Protein AF-A0AAW2KPV3-F1 (afdb_monomer)

Sequence (81 aa):
MGDKKKRGHGIMNNLINDIFEKLAQEASWLARYNKKLMITSHKIQTIVRLVLPSELAKHAISEETKAIDQLHHLSKSREVC

Solvent-accessible surface area (backbone atoms only — not comparable to full-atom values): 4702 Å² total; per-residue (Å²): 145,74,68,68,66,60,55,56,53,51,53,55,54,50,52,52,50,53,53,50,52,52,50,52,50,49,47,52,49,52,29,60,74,66,75,33,95,73,82,51,70,73,53,51,54,52,44,42,53,73,77,35,60,72,73,60,24,54,55,51,48,54,53,50,51,53,51,50,53,50,53,53,52,53,52,58,61,61,73,74,110

pLDDT: mean 84.66, std 12.83, range [47.25, 94.94]

Secondary structure (DSSP, 8-state):
--SHHHHHHHHHHHHHHHHHHHHHHHHHHHHHHTT-S---HHHHHHHHHHHS-HHHHHHHHHHHHHHHHHHHHHHHHHTT-

Organism: Sesamum radiatum (NCBI:txid300843)

Radius of gyration: 16.99 Å; Cα contacts (8 Å, |Δi|>4): 23; chains: 1; bounding box: 31×39×48 Å

InterPro domains:
  IPR000558 Histone H2B [PR00621] (6-26)
  IPR000558 Histone H2B [PR00621] (28-45)
  IPR000558 Histone H2B [PR00621] (45-58)
  IPR000558 Histone H2B [PR00621] (58-71)
  IPR000558 Histone H2B [PTHR23428] (7-70)
  IPR000558 Histone H2B [SM00427] (3-73)
  IPR009072 Histone-fold [G3DSA:1.10.20.10] (3-73)
  IPR009072 Histone-fold [SSF47113] (7-68)

Foldseek 3Di:
DPPPVVVVVVVVVVVVVVLVVQLVVQVVVVCVVVVHPDDDLVNSLVSLPVSDDPVVSVVVNVVSVVVVVVVVVVVVVVVVD

Nearest PDB structures (foldseek):
  8xjv-assembly1_Af  TM=9.366E-01  e=1.200E-05  Xenopus laevis
  6ipu-assembly1_D  TM=8.856E-01  e=9.144E-06  Homo sapiens
  6hts-assembly1_L  TM=9.273E-01  e=2.210E-05  Homo sapiens
  5g2e-assembly1_L  TM=9.330E-01  e=3.322E-05  Xenopus laevis
  7xyg-assembly1_D  TM=9.299E-01  e=4.359E-05  Drosophila melanogaster

Mean predicted aligned error: 7.73 Å

Structure (mmCIF, N/CA/C/O backbone):
data_AF-A0AAW2KPV3-F1
#
_entry.id   AF-A0AAW2KPV3-F1
#
loop_
_atom_site.group_PDB
_atom_site.id
_atom_site.type_symbol
_atom_site.label_atom_id
_atom_site.label_alt_id
_atom_site.label_comp_id
_atom_site.label_asym_id
_atom_site.label_entity_id
_atom_site.label_seq_id
_atom_site.pdbx_PDB_ins_code
_atom_site.Cartn_x
_atom_site.Cartn_y
_atom_site.Cartn_z
_atom_site.occupancy
_atom_site.B_iso_or_equiv
_atom_site.auth_seq_id
_atom_site.auth_comp_id
_atom_site.auth_asym_id
_atom_site.auth_atom_id
_atom_site.pdbx_PDB_model_num
ATOM 1 N N . MET A 1 1 ? 8.783 2.491 -38.960 1.00 49.00 1 MET A N 1
ATOM 2 C CA . MET A 1 1 ? 9.363 2.832 -37.637 1.00 49.00 1 MET A CA 1
ATOM 3 C C . MET A 1 1 ? 8.253 3.297 -36.673 1.00 49.00 1 MET A C 1
ATOM 5 O O . MET A 1 1 ? 8.268 4.443 -36.254 1.00 49.00 1 MET A O 1
ATOM 9 N N . GLY A 1 2 ? 7.255 2.453 -36.353 1.00 59.47 2 GLY A N 1
ATOM 10 C CA . GLY A 1 2 ? 6.046 2.878 -35.607 1.00 59.47 2 GLY A CA 1
ATOM 11 C C . GLY A 1 2 ? 5.682 2.060 -34.355 1.00 59.47 2 GLY A C 1
ATOM 12 O O . GLY A 1 2 ? 4.933 2.540 -33.510 1.00 59.47 2 GLY A O 1
ATOM 13 N N . ASP A 1 3 ? 6.241 0.858 -34.173 1.00 59.38 3 ASP A N 1
ATOM 14 C CA . ASP A 1 3 ? 5.698 -0.119 -33.206 1.00 59.38 3 ASP A CA 1
ATOM 15 C C . ASP A 1 3 ? 6.449 -0.234 -31.875 1.00 59.38 3 ASP A C 1
ATOM 17 O O . ASP A 1 3 ? 6.022 -0.976 -30.986 1.00 59.38 3 ASP A O 1
ATOM 21 N N . LYS A 1 4 ? 7.555 0.503 -31.702 1.00 57.03 4 LYS A N 1
ATOM 22 C CA . LYS A 1 4 ? 8.322 0.498 -30.443 1.00 57.03 4 LYS A CA 1
ATOM 23 C C . LYS A 1 4 ? 7.616 1.292 -29.329 1.00 57.03 4 LYS A C 1
ATOM 25 O O . LYS A 1 4 ? 7.621 0.862 -28.181 1.00 57.03 4 LYS A O 1
ATOM 30 N N . LYS A 1 5 ? 6.936 2.403 -29.662 1.00 56.81 5 LYS A N 1
ATOM 31 C CA . LYS A 1 5 ? 6.277 3.288 -28.675 1.00 56.81 5 LYS A CA 1
ATOM 32 C C . LYS A 1 5 ? 5.005 2.679 -28.067 1.00 56.81 5 LYS A C 1
ATOM 34 O O . LYS A 1 5 ? 4.769 2.861 -26.875 1.00 56.81 5 LYS A O 1
ATOM 39 N N . LYS A 1 6 ? 4.207 1.942 -28.856 1.00 60.44 6 LYS A N 1
ATOM 40 C CA . LYS A 1 6 ? 2.966 1.288 -28.385 1.00 60.44 6 LYS A CA 1
ATOM 41 C C . LYS A 1 6 ? 3.250 0.126 -27.427 1.00 60.44 6 LYS A C 1
ATOM 43 O O . LYS A 1 6 ? 2.598 0.020 -26.396 1.00 60.44 6 LYS A O 1
ATOM 48 N N . ARG A 1 7 ? 4.267 -0.695 -27.727 1.00 60.72 7 ARG A N 1
ATOM 49 C CA . ARG A 1 7 ? 4.692 -1.805 -26.853 1.00 60.72 7 ARG A CA 1
ATOM 50 C C . ARG A 1 7 ? 5.266 -1.317 -25.522 1.00 60.72 7 ARG A C 1
ATOM 52 O O . ARG A 1 7 ? 4.905 -1.865 -24.490 1.00 60.72 7 ARG A O 1
ATOM 59 N N . GLY A 1 8 ? 6.079 -0.256 -25.530 1.00 63.97 8 GLY A N 1
ATOM 60 C CA . GLY A 1 8 ? 6.620 0.335 -24.298 1.00 63.97 8 GLY A CA 1
ATOM 61 C C . GLY A 1 8 ? 5.542 0.872 -23.345 1.00 63.97 8 GLY A C 1
ATOM 62 O O . GLY A 1 8 ? 5.607 0.618 -22.147 1.00 63.97 8 GLY A O 1
ATOM 63 N N . HIS A 1 9 ? 4.508 1.543 -23.871 1.00 65.62 9 HIS A N 1
ATOM 64 C CA . HIS A 1 9 ? 3.382 2.022 -23.052 1.00 65.62 9 HIS A CA 1
ATOM 65 C C . HIS A 1 9 ? 2.527 0.880 -22.481 1.00 65.62 9 HIS A C 1
ATOM 67 O O . HIS A 1 9 ? 2.075 0.974 -21.343 1.00 65.62 9 HIS A O 1
ATOM 73 N N . GLY A 1 10 ? 2.337 -0.210 -23.236 1.00 76.44 10 GLY A N 1
ATOM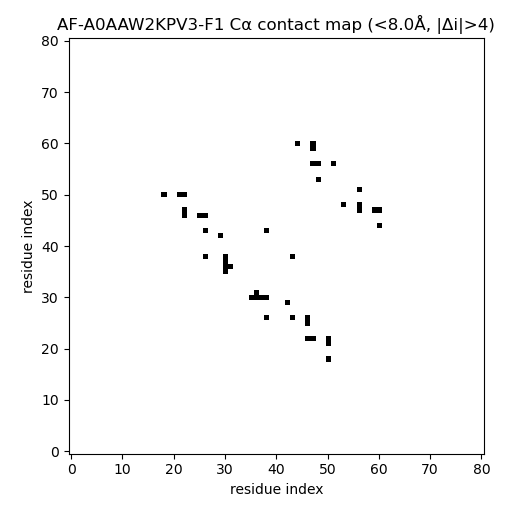 74 C CA . GLY A 1 10 ? 1.584 -1.378 -22.764 1.00 76.44 10 GLY A CA 1
ATOM 75 C C . GLY A 1 10 ? 2.235 -2.078 -21.568 1.00 76.44 10 GLY A C 1
ATOM 76 O O . GLY A 1 10 ? 1.531 -2.536 -20.674 1.00 76.44 10 GLY A O 1
ATOM 77 N N . ILE A 1 11 ? 3.572 -2.101 -21.507 1.00 84.56 11 ILE A N 1
ATOM 78 C CA . ILE A 1 11 ? 4.317 -2.701 -20.388 1.00 84.56 11 ILE A CA 1
ATOM 79 C C . ILE A 1 11 ? 4.094 -1.903 -19.098 1.00 84.56 11 ILE A C 1
ATOM 81 O O . ILE A 1 11 ? 3.772 -2.488 -18.070 1.00 84.56 11 ILE A O 1
ATOM 85 N N . MET A 1 12 ? 4.214 -0.572 -19.159 1.00 88.62 12 MET A N 1
ATOM 86 C CA . MET A 1 12 ? 3.978 0.307 -18.004 1.00 88.62 12 MET A CA 1
ATOM 87 C C . MET A 1 12 ? 2.529 0.216 -17.509 1.00 88.62 12 MET A C 1
ATOM 89 O O . MET A 1 12 ? 2.291 0.112 -16.310 1.00 88.62 12 MET A O 1
ATOM 93 N N . ASN A 1 13 ? 1.560 0.197 -18.428 1.00 88.50 13 ASN A N 1
ATOM 94 C CA . ASN A 1 13 ? 0.147 0.036 -18.087 1.00 88.50 13 ASN A CA 1
ATOM 95 C C . ASN A 1 13 ? -0.131 -1.310 -17.395 1.00 88.50 13 ASN A C 1
ATOM 97 O O . ASN A 1 13 ? -0.808 -1.351 -16.373 1.00 88.50 13 ASN A O 1
ATOM 101 N N . ASN A 1 14 ? 0.429 -2.406 -17.913 1.00 89.38 14 ASN A N 1
ATOM 102 C CA . ASN A 1 14 ? 0.280 -3.717 -17.281 1.00 89.38 14 ASN A CA 1
ATOM 103 C C . ASN A 1 14 ? 0.973 -3.790 -15.918 1.00 89.38 14 ASN A C 1
ATOM 105 O O . ASN A 1 14 ? 0.425 -4.406 -15.012 1.00 89.38 14 ASN A O 1
ATOM 109 N N . LEU A 1 15 ? 2.131 -3.144 -15.754 1.00 89.94 15 LEU A N 1
ATOM 110 C CA . LEU A 1 15 ? 2.817 -3.062 -14.463 1.00 89.94 15 LEU A CA 1
ATOM 111 C C . LEU A 1 15 ? 1.945 -2.368 -13.408 1.00 89.94 15 LEU A C 1
ATOM 113 O O . LEU A 1 15 ? 1.828 -2.859 -12.289 1.00 89.94 15 LEU A O 1
ATOM 117 N N . ILE A 1 16 ? 1.314 -1.247 -13.767 1.00 90.50 16 ILE A N 1
ATOM 118 C CA . ILE A 1 16 ? 0.410 -0.521 -12.864 1.00 90.50 16 ILE A CA 1
ATOM 119 C C . ILE A 1 16 ? -0.791 -1.397 -12.494 1.00 90.50 16 ILE A C 1
ATOM 121 O O . ILE A 1 16 ? -1.139 -1.483 -11.318 1.00 90.50 16 ILE A O 1
ATOM 125 N N . ASN A 1 17 ? -1.388 -2.077 -13.475 1.00 92.81 17 ASN A N 1
ATOM 126 C CA . ASN A 1 17 ? -2.534 -2.952 -13.235 1.00 92.81 17 ASN A CA 1
ATOM 127 C C . ASN A 1 17 ? -2.181 -4.147 -12.336 1.00 92.81 17 ASN A C 1
ATOM 129 O O . ASN A 1 17 ? -2.935 -4.433 -11.412 1.00 92.8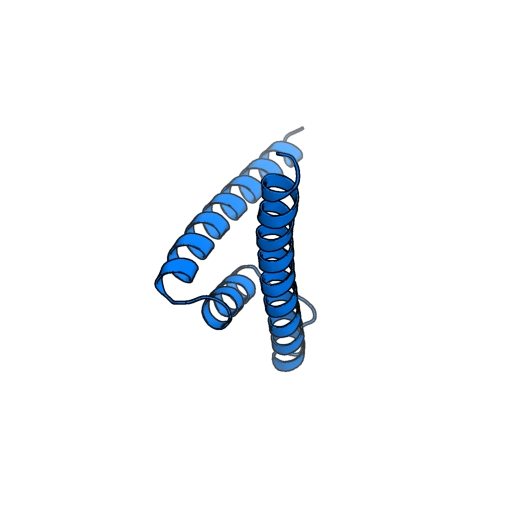1 17 ASN A O 1
ATOM 133 N N . ASP A 1 18 ? -1.030 -4.795 -12.543 1.00 92.50 18 ASP A N 1
ATOM 134 C CA . ASP A 1 18 ? -0.573 -5.919 -11.708 1.00 92.50 18 ASP A CA 1
ATOM 135 C C . ASP A 1 18 ? -0.334 -5.489 -10.250 1.00 92.50 18 ASP A C 1
ATOM 137 O O . ASP A 1 18 ? -0.766 -6.158 -9.311 1.00 92.50 18 ASP A O 1
ATOM 141 N N . ILE A 1 19 ? 0.298 -4.329 -10.033 1.00 92.56 19 ILE A N 1
ATOM 142 C CA . ILE A 1 19 ? 0.507 -3.793 -8.679 1.00 92.56 19 ILE A CA 1
ATOM 143 C C . ILE A 1 19 ? -0.832 -3.423 -8.031 1.00 92.56 19 ILE A C 1
ATOM 145 O O . ILE A 1 19 ? -1.050 -3.729 -6.858 1.00 92.56 19 ILE A O 1
ATOM 149 N N . PHE A 1 20 ? -1.738 -2.789 -8.778 1.00 92.75 20 PHE A N 1
ATOM 150 C CA . PHE A 1 20 ? -3.061 -2.426 -8.274 1.00 92.75 20 PHE A CA 1
ATOM 151 C C . PHE A 1 20 ? -3.875 -3.660 -7.870 1.00 92.75 20 PHE A C 1
ATOM 153 O O . PHE A 1 20 ? -4.463 -3.679 -6.788 1.00 92.75 20 PHE A O 1
ATOM 160 N N . GLU A 1 21 ? -3.872 -4.705 -8.696 1.00 94.75 21 GLU A N 1
ATOM 161 C CA . GLU A 1 21 ? -4.566 -5.955 -8.397 1.00 94.75 21 GLU A CA 1
ATOM 162 C C . GLU A 1 21 ? -3.997 -6.621 -7.138 1.00 94.75 21 GLU A C 1
ATOM 164 O O . GLU A 1 21 ? -4.761 -7.005 -6.249 1.00 94.75 21 GLU A O 1
ATOM 169 N N . LYS A 1 22 ? -2.667 -6.664 -6.992 1.00 94.62 22 LYS A N 1
ATOM 170 C CA . LYS A 1 22 ? -2.008 -7.173 -5.777 1.00 94.62 22 LYS A CA 1
ATOM 171 C C . LYS A 1 22 ? -2.385 -6.374 -4.530 1.00 94.62 22 LYS A C 1
ATOM 173 O O . LYS A 1 22 ? -2.739 -6.967 -3.513 1.00 94.62 22 LYS A O 1
ATOM 178 N N . LEU A 1 23 ? -2.380 -5.041 -4.604 1.00 93.00 23 LEU A N 1
ATOM 179 C CA . LEU A 1 23 ? -2.806 -4.179 -3.494 1.00 93.00 23 LEU A CA 1
ATOM 180 C C . LEU A 1 23 ? -4.275 -4.423 -3.117 1.00 93.00 23 LEU A C 1
ATOM 182 O O . LEU A 1 23 ? -4.598 -4.508 -1.932 1.00 93.00 23 LEU A O 1
ATOM 186 N N . ALA A 1 24 ? -5.165 -4.560 -4.103 1.00 93.00 24 ALA A N 1
ATOM 187 C CA . ALA A 1 24 ? -6.586 -4.813 -3.875 1.00 93.00 24 ALA A CA 1
ATOM 188 C C . ALA A 1 24 ? -6.839 -6.192 -3.240 1.00 93.00 24 ALA A C 1
ATOM 190 O O . ALA A 1 24 ? -7.681 -6.317 -2.344 1.00 93.00 24 ALA A O 1
ATOM 191 N N . GLN A 1 25 ? -6.093 -7.215 -3.663 1.00 93.81 25 GLN A N 1
ATOM 192 C CA . GLN A 1 25 ? -6.142 -8.545 -3.057 1.00 93.81 25 GLN A CA 1
ATOM 193 C C . GLN A 1 25 ? -5.722 -8.489 -1.586 1.00 93.81 25 GLN A C 1
ATOM 195 O O . GLN A 1 25 ? -6.498 -8.892 -0.718 1.00 93.81 25 GLN A O 1
ATOM 200 N N . GLU A 1 26 ? -4.556 -7.921 -1.281 1.00 92.69 26 GLU A N 1
ATOM 201 C CA . GLU A 1 26 ? -4.064 -7.794 0.098 1.00 92.69 26 GLU A CA 1
ATOM 202 C C . GLU A 1 26 ? -5.003 -6.956 0.982 1.00 92.69 26 GLU A C 1
ATOM 204 O O . GLU A 1 26 ? -5.265 -7.294 2.139 1.00 92.69 26 GLU A O 1
ATOM 209 N N . ALA A 1 27 ? -5.599 -5.899 0.425 1.00 91.38 27 ALA A N 1
ATOM 210 C CA . ALA A 1 27 ? -6.622 -5.104 1.096 1.00 91.38 27 ALA A CA 1
ATOM 211 C C . ALA A 1 27 ? -7.862 -5.935 1.464 1.00 91.38 27 ALA A C 1
ATOM 213 O O . ALA A 1 27 ? -8.355 -5.857 2.595 1.00 91.38 27 ALA A O 1
ATOM 214 N N . SER A 1 28 ? -8.337 -6.765 0.534 1.00 91.31 28 SER A N 1
ATOM 215 C CA . SER A 1 28 ? -9.461 -7.683 0.747 1.00 91.31 28 SER A CA 1
ATOM 216 C C . SER A 1 28 ? -9.147 -8.720 1.827 1.00 91.31 28 SER A C 1
ATOM 218 O O . SER A 1 28 ? -9.954 -8.930 2.741 1.00 91.31 28 SER A O 1
ATOM 220 N N . TRP A 1 29 ? -7.953 -9.317 1.790 1.00 90.69 29 TRP A N 1
ATOM 221 C CA . TRP A 1 29 ? -7.483 -10.232 2.830 1.00 90.69 29 TRP A CA 1
ATOM 222 C C . TRP A 1 29 ? -7.454 -9.552 4.197 1.00 90.69 29 TRP A C 1
ATOM 224 O O . TRP A 1 29 ? -8.054 -10.053 5.151 1.00 90.69 29 TRP A O 1
ATOM 234 N N . LEU A 1 30 ? -6.847 -8.370 4.298 1.00 89.12 30 LEU A N 1
ATOM 235 C CA . LEU A 1 30 ? -6.740 -7.639 5.557 1.00 89.12 30 LEU A CA 1
ATOM 236 C C . LEU A 1 30 ? -8.110 -7.226 6.124 1.00 89.12 30 LEU A C 1
ATOM 238 O O . LEU A 1 30 ? -8.306 -7.249 7.344 1.00 89.12 30 LEU A O 1
ATOM 242 N N . ALA A 1 31 ? -9.070 -6.871 5.265 1.00 88.75 31 ALA A N 1
ATOM 243 C CA . ALA A 1 31 ? -10.445 -6.579 5.673 1.00 88.75 31 ALA A CA 1
ATOM 244 C C . ALA A 1 31 ? -11.133 -7.813 6.283 1.00 88.75 31 ALA A C 1
ATOM 246 O O . ALA A 1 31 ? -11.776 -7.706 7.335 1.00 88.75 31 ALA A O 1
ATOM 247 N N . ARG A 1 32 ? -10.933 -8.993 5.676 1.00 88.44 32 ARG A N 1
ATOM 248 C CA . ARG A 1 32 ? -11.445 -10.277 6.185 1.00 88.44 32 ARG A CA 1
ATOM 249 C C . ARG A 1 32 ? -10.802 -10.655 7.519 1.00 88.44 32 ARG A C 1
ATOM 251 O O . ARG A 1 32 ? -11.527 -10.974 8.460 1.00 88.44 32 ARG A O 1
ATOM 258 N N . TYR A 1 33 ? -9.475 -10.551 7.634 1.00 87.06 33 TYR A N 1
ATOM 259 C CA . TYR A 1 33 ? -8.750 -10.870 8.872 1.00 87.06 33 TYR A CA 1
ATOM 260 C C . TYR A 1 33 ? -9.193 -9.998 10.050 1.00 87.06 33 TYR A C 1
ATOM 262 O O . TYR A 1 33 ? -9.455 -10.507 11.137 1.00 87.06 33 TYR A O 1
ATOM 270 N N . ASN A 1 34 ? -9.333 -8.688 9.834 1.00 84.75 34 ASN A N 1
ATOM 271 C CA . ASN A 1 34 ? -9.716 -7.756 10.895 1.00 84.75 34 ASN A CA 1
ATOM 272 C C . ASN A 1 34 ? -11.227 -7.714 11.186 1.00 84.75 34 ASN A C 1
ATOM 274 O O . ASN A 1 34 ? -11.637 -6.927 12.041 1.00 84.75 34 ASN A O 1
ATOM 278 N N . LYS A 1 35 ? -12.062 -8.490 10.469 1.00 84.06 35 LYS A N 1
ATOM 279 C CA . LYS A 1 35 ? -13.541 -8.466 10.555 1.00 84.06 35 LYS A CA 1
ATOM 280 C C . LYS A 1 35 ? -14.145 -7.055 10.449 1.00 84.06 35 LYS A C 1
ATOM 282 O O . LYS A 1 35 ? -15.246 -6.796 10.931 1.00 84.06 35 LYS A O 1
ATOM 287 N N . LYS A 1 36 ? -13.413 -6.122 9.837 1.00 80.38 36 LYS A N 1
ATOM 288 C CA . LYS A 1 36 ? -13.811 -4.725 9.655 1.00 80.38 36 LYS A CA 1
ATOM 289 C C . LYS A 1 36 ? -13.867 -4.452 8.165 1.00 80.38 36 LYS A C 1
ATOM 291 O O . LYS A 1 36 ? -12.853 -4.568 7.485 1.00 80.38 36 LYS A O 1
ATOM 296 N N . LEU A 1 37 ? -15.037 -4.018 7.704 1.00 78.50 37 LEU A N 1
ATOM 297 C CA . LEU A 1 37 ? -15.286 -3.653 6.307 1.00 78.50 37 LEU A CA 1
ATOM 298 C C . LEU A 1 37 ? -14.523 -2.386 5.882 1.00 78.50 37 LEU A C 1
ATOM 300 O O . LEU A 1 37 ? -14.356 -2.139 4.695 1.00 78.50 37 LEU A O 1
ATOM 304 N N . MET A 1 38 ? -14.042 -1.592 6.845 1.00 84.69 38 MET A N 1
ATOM 305 C CA . MET A 1 38 ? -13.324 -0.346 6.593 1.00 84.69 38 MET A CA 1
ATOM 306 C C . MET A 1 38 ? -11.802 -0.530 6.657 1.00 84.69 38 MET A C 1
ATOM 308 O O . MET A 1 38 ? -11.238 -1.048 7.639 1.00 84.69 38 MET A O 1
ATOM 312 N N . ILE A 1 39 ? -11.137 -0.041 5.611 1.00 88.00 39 ILE A N 1
ATOM 313 C CA . ILE A 1 39 ? -9.683 0.035 5.503 1.00 88.00 39 ILE A CA 1
ATOM 314 C C . ILE A 1 39 ? -9.263 1.49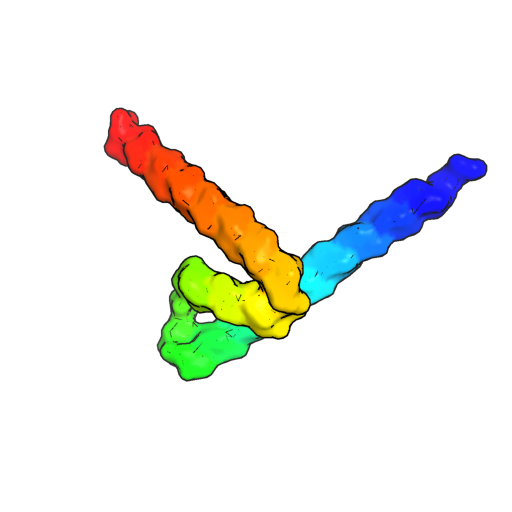3 5.707 1.00 88.00 39 ILE A C 1
ATOM 316 O O . ILE A 1 39 ? -9.669 2.372 4.959 1.00 88.00 39 ILE A O 1
ATOM 320 N N . THR A 1 40 ? -8.484 1.751 6.755 1.00 89.81 40 THR A N 1
ATOM 321 C CA . THR A 1 40 ? -7.936 3.079 7.082 1.00 89.81 40 THR A CA 1
ATOM 322 C C . THR A 1 40 ? -6.597 3.284 6.366 1.00 89.81 40 THR A C 1
ATOM 324 O O . THR A 1 40 ? -5.926 2.297 6.072 1.00 89.81 40 THR A O 1
ATOM 327 N N . SER A 1 41 ? -6.154 4.529 6.158 1.00 89.31 41 SER A N 1
ATOM 328 C CA . SER A 1 41 ? -4.832 4.848 5.577 1.00 89.31 41 SER A CA 1
ATOM 329 C C . SER A 1 41 ? -3.685 4.057 6.217 1.00 89.31 41 SER A C 1
ATOM 331 O O . SER A 1 41 ? -2.885 3.444 5.527 1.00 89.31 41 SER A O 1
ATOM 333 N N . HIS A 1 42 ? -3.672 3.912 7.545 1.00 90.25 42 HIS A N 1
ATOM 334 C CA . HIS A 1 42 ? -2.645 3.114 8.223 1.00 90.25 42 HIS A CA 1
ATOM 335 C C . HIS A 1 42 ? -2.614 1.629 7.790 1.00 90.25 42 HIS A C 1
ATOM 337 O O . HIS A 1 42 ? -1.552 1.008 7.681 1.00 90.25 42 HIS A O 1
ATOM 343 N N . LYS A 1 43 ? -3.782 1.047 7.495 1.00 90.81 43 LYS A N 1
ATOM 344 C CA . LYS A 1 43 ? -3.858 -0.309 6.938 1.00 90.81 43 LYS A CA 1
ATOM 345 C C . LYS A 1 43 ? -3.325 -0.345 5.505 1.00 90.81 43 LYS A C 1
ATOM 347 O O . LYS A 1 43 ? -2.634 -1.298 5.160 1.00 90.81 43 LYS A O 1
ATOM 352 N N . ILE A 1 44 ? -3.594 0.693 4.711 1.00 91.81 44 ILE A N 1
ATOM 353 C CA . ILE A 1 44 ? -3.042 0.842 3.357 1.00 91.81 44 ILE A CA 1
ATOM 354 C C . ILE A 1 44 ? -1.512 0.905 3.409 1.00 91.81 44 ILE A C 1
ATOM 356 O O . ILE A 1 44 ? -0.869 0.134 2.705 1.00 91.81 44 ILE A O 1
ATOM 360 N N . GLN A 1 45 ? -0.918 1.676 4.324 1.00 93.19 45 GLN A N 1
ATOM 361 C CA . GLN A 1 45 ? 0.541 1.710 4.515 1.00 93.19 45 GLN A CA 1
ATOM 362 C C . GLN A 1 45 ? 1.136 0.324 4.790 1.00 93.19 45 GLN A C 1
ATOM 364 O O . GLN A 1 45 ? 2.217 -0.006 4.304 1.00 93.19 45 GLN A O 1
ATOM 369 N N . T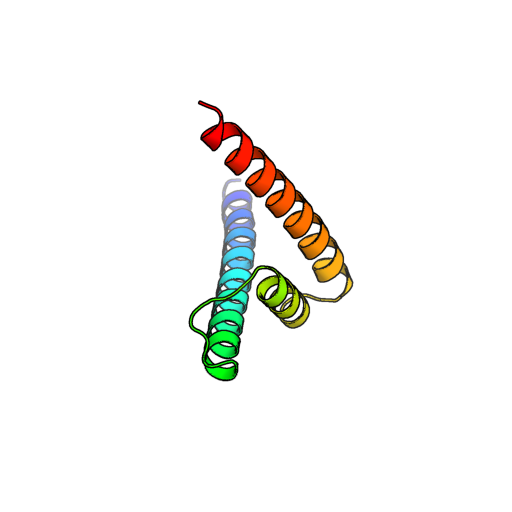HR A 1 46 ? 0.435 -0.504 5.569 1.00 92.56 46 THR A N 1
ATOM 370 C CA . THR A 1 46 ? 0.877 -1.875 5.860 1.00 92.56 46 THR A CA 1
ATOM 371 C C . THR A 1 46 ? 0.804 -2.748 4.608 1.00 92.56 46 THR A C 1
ATOM 373 O O . THR A 1 46 ? 1.761 -3.456 4.310 1.00 92.56 46 THR A O 1
ATOM 376 N N . ILE A 1 47 ? -0.277 -2.647 3.831 1.00 93.06 47 ILE A N 1
ATOM 377 C CA . ILE A 1 47 ? -0.444 -3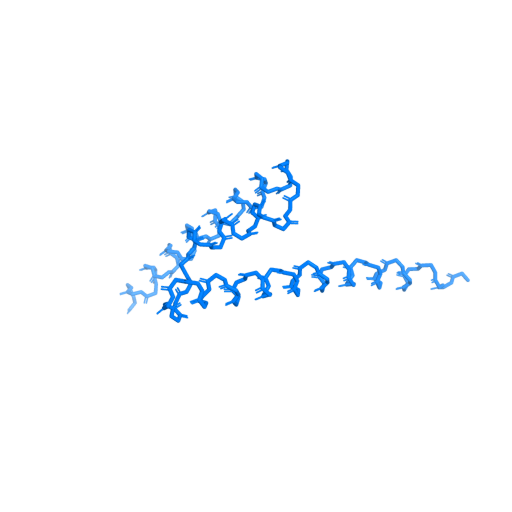.364 2.558 1.00 93.06 47 ILE A CA 1
ATOM 378 C C . ILE A 1 47 ? 0.644 -2.965 1.550 1.00 93.06 47 ILE A C 1
ATOM 380 O O . ILE A 1 47 ? 1.255 -3.827 0.922 1.00 93.06 47 ILE A O 1
ATOM 384 N N . VAL A 1 48 ? 0.957 -1.673 1.444 1.00 94.44 48 VAL A N 1
ATOM 385 C CA . VAL A 1 48 ? 2.016 -1.163 0.559 1.00 94.44 48 VAL A CA 1
ATOM 386 C C . VAL A 1 48 ? 3.381 -1.761 0.919 1.00 94.44 48 VAL A C 1
ATOM 388 O O . VAL A 1 48 ? 4.138 -2.125 0.022 1.00 94.44 48 VAL A O 1
ATOM 391 N N . ARG A 1 49 ? 3.685 -1.938 2.213 1.00 93.06 49 ARG A N 1
ATOM 392 C CA . ARG A 1 49 ? 4.923 -2.601 2.676 1.00 93.06 49 ARG A CA 1
ATOM 393 C C . ARG A 1 49 ? 4.955 -4.105 2.408 1.00 93.06 49 ARG A C 1
ATOM 395 O O . ARG A 1 49 ? 6.044 -4.664 2.350 1.00 93.06 49 ARG A O 1
ATOM 402 N N . LEU A 1 50 ? 3.796 -4.753 2.293 1.00 92.81 50 LEU A N 1
ATOM 403 C CA . LEU A 1 50 ? 3.701 -6.178 1.961 1.00 92.81 50 LEU A CA 1
ATOM 404 C C . LEU A 1 50 ? 3.898 -6.422 0.461 1.00 92.81 50 LEU A C 1
ATOM 406 O O . LEU A 1 50 ? 4.530 -7.403 0.080 1.00 92.81 50 LEU A O 1
ATOM 410 N N . VAL A 1 51 ? 3.379 -5.528 -0.385 1.00 92.88 51 VAL A N 1
ATOM 411 C CA . VAL A 1 51 ? 3.407 -5.688 -1.849 1.00 92.88 51 VAL A CA 1
ATOM 412 C C . VAL A 1 51 ? 4.699 -5.155 -2.476 1.00 92.88 51 VAL A C 1
ATOM 414 O O . VAL A 1 51 ? 5.165 -5.710 -3.472 1.00 92.88 51 VAL A O 1
ATOM 417 N N . LEU A 1 52 ? 5.284 -4.084 -1.927 1.00 91.88 52 LEU A N 1
ATOM 418 C CA . LEU A 1 52 ? 6.450 -3.423 -2.515 1.00 91.88 52 LEU A CA 1
ATOM 419 C C . LEU A 1 52 ? 7.756 -3.723 -1.756 1.00 91.88 52 LEU A C 1
ATOM 421 O O . LEU A 1 52 ? 7.759 -3.796 -0.528 1.00 91.88 52 LEU A O 1
ATOM 425 N N . PRO A 1 53 ? 8.901 -3.799 -2.462 1.00 92.31 53 PRO A N 1
ATOM 426 C CA . PRO A 1 53 ? 10.225 -3.813 -1.842 1.00 92.31 53 PRO A CA 1
ATOM 427 C C . PRO A 1 53 ? 10.466 -2.603 -0.923 1.00 92.31 53 PRO A C 1
ATOM 429 O O . PRO A 1 53 ? 9.982 -1.506 -1.197 1.00 92.31 53 PRO A O 1
ATOM 432 N N . SER A 1 54 ? 11.292 -2.784 0.115 1.00 90.12 54 SER A N 1
ATOM 433 C CA . SER A 1 54 ? 11.531 -1.809 1.200 1.00 90.12 54 SER A CA 1
ATOM 434 C C . SER A 1 54 ? 11.794 -0.369 0.733 1.00 90.12 54 SER A C 1
ATOM 436 O O . SER A 1 54 ? 11.150 0.560 1.218 1.00 90.12 54 SER A O 1
ATOM 438 N N . GLU A 1 55 ? 12.687 -0.163 -0.240 1.00 92.44 55 GLU A N 1
ATOM 439 C CA . GLU A 1 55 ? 13.004 1.188 -0.727 1.00 92.44 55 GLU A CA 1
ATOM 440 C C . GLU A 1 55 ? 11.809 1.832 -1.444 1.00 92.44 55 GLU A C 1
ATOM 442 O O . GLU A 1 55 ? 11.456 2.974 -1.159 1.00 92.44 55 GLU A O 1
ATOM 447 N N . LEU A 1 56 ? 11.105 1.082 -2.297 1.00 92.12 56 LEU A N 1
ATOM 448 C CA . LEU A 1 56 ? 9.916 1.575 -3.001 1.00 92.12 56 LEU A CA 1
ATOM 449 C C . LEU A 1 56 ? 8.756 1.857 -2.041 1.00 92.12 56 LEU A C 1
ATOM 451 O O . LEU A 1 56 ? 8.050 2.852 -2.205 1.00 92.12 56 LEU A O 1
ATOM 455 N N . ALA A 1 57 ? 8.591 1.029 -1.009 1.00 93.62 57 ALA A N 1
ATOM 456 C CA . ALA A 1 57 ? 7.568 1.225 0.010 1.00 93.62 57 ALA A CA 1
ATOM 457 C C . ALA A 1 57 ? 7.778 2.531 0.796 1.00 93.62 57 ALA A C 1
ATOM 459 O O . ALA A 1 57 ? 6.806 3.229 1.084 1.00 93.62 57 ALA A O 1
ATOM 460 N N . LYS A 1 58 ? 9.028 2.907 1.109 1.00 94.31 58 LYS A N 1
ATOM 461 C CA . LYS A 1 58 ? 9.335 4.180 1.793 1.00 94.31 58 LYS A CA 1
ATOM 462 C C . LYS A 1 58 ? 8.890 5.385 0.968 1.00 94.31 58 LYS A C 1
ATOM 464 O O . LYS A 1 58 ? 8.225 6.273 1.499 1.00 94.31 58 LYS A O 1
ATOM 469 N N . HIS A 1 59 ? 9.222 5.394 -0.323 1.00 94.94 59 HIS A N 1
ATOM 470 C CA . HIS A 1 59 ? 8.812 6.469 -1.227 1.00 94.94 59 HIS A CA 1
ATOM 471 C C . HIS A 1 59 ? 7.289 6.516 -1.392 1.00 94.94 59 HIS A C 1
ATOM 473 O O . HIS A 1 59 ? 6.697 7.583 -1.256 1.00 94.94 59 HIS A O 1
ATOM 479 N N . ALA A 1 60 ? 6.644 5.365 -1.599 1.00 93.50 60 ALA A N 1
ATOM 480 C CA . ALA A 1 60 ? 5.192 5.289 -1.752 1.00 93.50 60 ALA A CA 1
ATOM 481 C C . ALA A 1 60 ? 4.437 5.822 -0.520 1.00 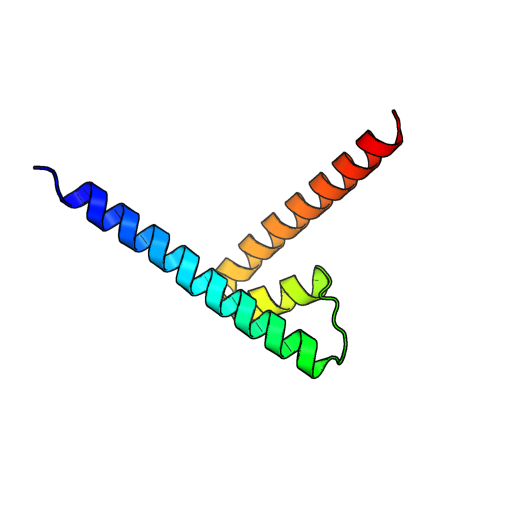93.50 60 ALA A C 1
ATOM 483 O O . ALA A 1 60 ? 3.491 6.588 -0.670 1.00 93.50 60 ALA A O 1
ATOM 484 N N . ILE A 1 61 ? 4.882 5.483 0.695 1.00 93.81 61 ILE A N 1
ATOM 485 C CA . ILE A 1 61 ? 4.270 5.968 1.946 1.00 93.81 61 ILE A CA 1
ATOM 486 C C . ILE A 1 61 ? 4.499 7.471 2.146 1.00 93.81 61 ILE A C 1
ATOM 488 O O . ILE A 1 61 ? 3.629 8.172 2.668 1.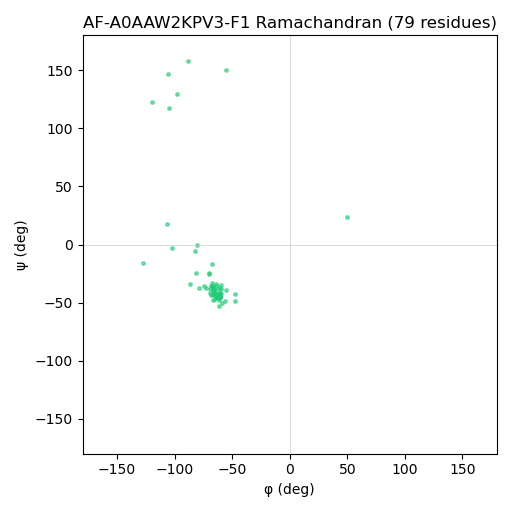00 93.81 61 ILE A O 1
ATOM 492 N N . SER A 1 62 ? 5.661 7.984 1.733 1.00 94.75 62 SER A N 1
ATOM 493 C CA . SER A 1 62 ? 5.931 9.424 1.764 1.00 94.75 62 SER A CA 1
ATOM 494 C C . SER A 1 62 ? 4.953 10.188 0.867 1.00 94.75 62 SER A C 1
ATOM 496 O O . SER A 1 62 ? 4.378 11.189 1.295 1.00 94.75 62 SER A O 1
ATOM 498 N N . GLU A 1 63 ? 4.727 9.701 -0.355 1.00 94.31 63 GLU A N 1
ATOM 499 C CA . GLU A 1 63 ? 3.750 10.296 -1.275 1.00 94.31 63 GLU A CA 1
ATOM 500 C C . GLU A 1 63 ? 2.308 10.134 -0.766 1.00 94.31 63 GLU A C 1
ATOM 502 O O . GLU A 1 63 ? 1.523 11.078 -0.842 1.00 94.31 63 GLU A O 1
ATOM 507 N N . GLU A 1 64 ? 1.967 8.983 -0.175 1.00 93.31 64 GLU A N 1
ATOM 508 C CA . GLU A 1 64 ? 0.662 8.751 0.459 1.00 93.31 64 GLU A CA 1
ATOM 509 C C . GLU A 1 64 ? 0.375 9.796 1.545 1.00 93.31 64 GLU A C 1
ATOM 511 O O . GLU A 1 64 ? -0.690 10.410 1.553 1.00 93.31 64 GLU A O 1
ATOM 516 N N . THR A 1 65 ? 1.337 10.036 2.438 1.00 94.69 65 THR A N 1
ATOM 517 C CA . THR A 1 65 ? 1.183 10.987 3.550 1.00 94.69 65 THR A CA 1
ATOM 518 C C . THR A 1 65 ? 0.928 12.399 3.029 1.00 94.69 65 THR A C 1
ATOM 520 O O . THR A 1 65 ? -0.019 13.058 3.454 1.00 94.69 65 THR A O 1
ATOM 523 N N . LYS A 1 66 ? 1.698 12.827 2.023 1.00 94.44 66 LYS A N 1
ATOM 524 C CA . LYS A 1 66 ? 1.513 14.126 1.369 1.00 94.44 66 LYS A CA 1
ATOM 525 C C . LYS A 1 66 ? 0.130 14.259 0.725 1.00 94.44 66 LYS A C 1
ATOM 527 O O . LYS A 1 66 ? -0.498 15.312 0.833 1.00 94.44 66 LYS A O 1
ATOM 532 N N . ALA A 1 67 ? -0.355 13.208 0.064 1.00 92.81 67 ALA A N 1
ATOM 533 C CA . ALA A 1 67 ? -1.684 13.204 -0.539 1.00 92.81 67 ALA A CA 1
ATOM 534 C C . ALA A 1 67 ? -2.800 13.280 0.520 1.00 92.81 67 ALA A C 1
ATOM 536 O O . ALA A 1 67 ? -3.786 13.992 0.323 1.00 92.81 67 ALA A O 1
ATOM 537 N N . ILE A 1 68 ? -2.637 12.593 1.655 1.00 91.94 68 ILE A N 1
ATOM 538 C CA . ILE A 1 68 ? -3.575 12.655 2.786 1.00 91.94 68 ILE A CA 1
ATOM 539 C C . ILE A 1 68 ? -3.622 14.068 3.374 1.00 91.94 68 ILE A C 1
ATOM 541 O O . ILE A 1 68 ? -4.714 14.593 3.596 1.00 91.94 68 ILE A O 1
ATOM 545 N N . ASP A 1 69 ? -2.468 14.706 3.567 1.00 92.69 69 ASP A N 1
ATOM 546 C CA . ASP A 1 69 ? -2.390 16.075 4.087 1.00 92.69 69 ASP A CA 1
ATOM 547 C C . ASP A 1 69 ? -3.098 17.069 3.158 1.00 92.69 69 ASP A C 1
ATOM 549 O O . ASP A 1 69 ? -3.867 17.924 3.608 1.00 92.69 69 ASP A O 1
ATOM 553 N N . GLN A 1 70 ? -2.899 16.919 1.845 1.00 91.56 70 GLN A N 1
ATOM 554 C CA . GLN A 1 70 ? -3.606 17.713 0.840 1.00 91.56 70 GLN A CA 1
ATOM 555 C C . GLN A 1 70 ? -5.117 17.467 0.879 1.00 91.56 70 GLN A C 1
ATOM 557 O O . GLN A 1 70 ? -5.888 18.426 0.855 1.00 91.56 70 GLN A O 1
ATOM 562 N N . LEU A 1 71 ? -5.559 16.211 0.974 1.00 88.75 71 LEU A N 1
ATOM 563 C CA . LEU A 1 71 ? -6.981 15.869 1.056 1.00 88.75 71 LEU A CA 1
ATOM 564 C C . LEU A 1 71 ? -7.628 16.462 2.312 1.00 88.75 71 LEU A C 1
ATOM 566 O O . LEU A 1 71 ? -8.721 17.025 2.234 1.00 88.75 71 LEU A O 1
ATOM 570 N N . HIS A 1 72 ? -6.939 16.395 3.449 1.00 88.19 72 HIS A N 1
ATOM 571 C CA . HIS A 1 72 ? -7.401 16.996 4.694 1.00 88.19 72 HIS A CA 1
ATOM 572 C C . HIS A 1 72 ? -7.508 18.526 4.578 1.00 88.19 72 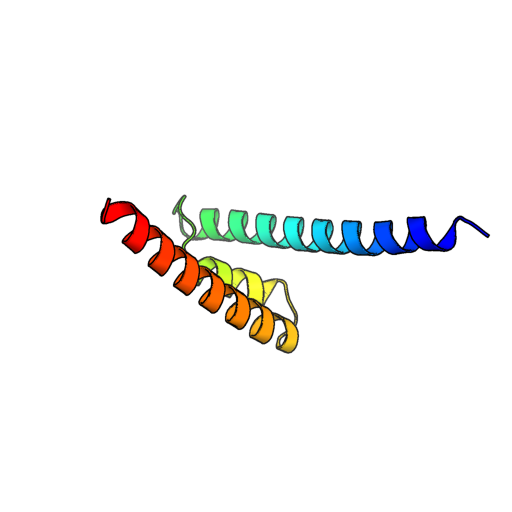HIS A C 1
ATOM 574 O O . HIS A 1 72 ? -8.526 19.106 4.964 1.00 88.19 72 HIS A O 1
ATOM 580 N N . HIS A 1 73 ? -6.511 19.182 3.973 1.00 85.56 73 HIS A N 1
ATOM 581 C CA . HIS A 1 73 ? -6.544 20.626 3.725 1.00 85.56 73 HIS A CA 1
ATOM 582 C C . HIS A 1 73 ? -7.701 21.028 2.795 1.00 85.56 73 HIS A C 1
ATOM 584 O O . HIS A 1 73 ? -8.419 21.988 3.073 1.00 85.56 73 HIS A O 1
ATOM 590 N N . LEU A 1 74 ? -7.928 20.275 1.715 1.00 81.94 74 LEU A N 1
ATOM 591 C CA . LEU A 1 74 ? -9.023 20.521 0.770 1.00 81.94 74 LEU A CA 1
ATOM 592 C C . LEU A 1 74 ? -10.406 20.286 1.392 1.00 81.94 74 LEU A C 1
ATOM 594 O O . LEU A 1 74 ? -11.340 21.023 1.076 1.00 81.94 74 LEU A O 1
ATOM 598 N N . SER A 1 75 ? -10.542 19.298 2.283 1.00 79.44 75 SER A N 1
ATOM 599 C CA . SER A 1 75 ? -11.781 19.073 3.038 1.00 79.44 75 SER A CA 1
ATOM 600 C C . SER A 1 75 ? -12.110 20.284 3.905 1.00 79.44 75 SER A C 1
ATOM 602 O O . SER A 1 75 ? -13.230 20.785 3.865 1.00 79.44 75 SER A O 1
ATOM 604 N N . LYS A 1 76 ? -11.111 20.825 4.611 1.00 70.50 76 LYS A N 1
ATOM 605 C CA . LYS A 1 76 ? -11.300 21.992 5.477 1.00 70.50 76 LYS A CA 1
ATOM 606 C C . LYS A 1 76 ? -11.613 23.270 4.696 1.00 70.50 76 LYS A C 1
ATOM 608 O O . LYS A 1 76 ? -12.388 24.090 5.167 1.00 70.50 76 LYS A O 1
AT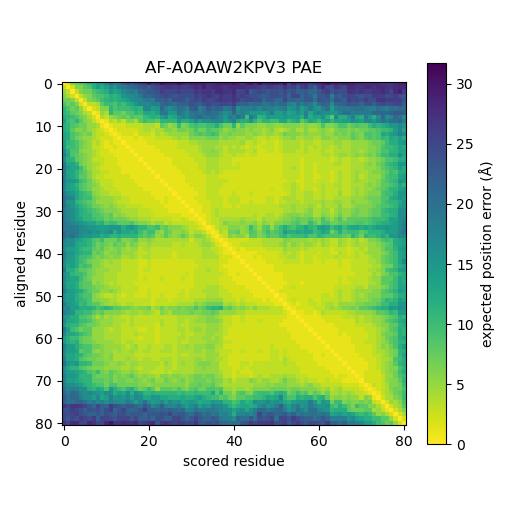OM 613 N N . SER A 1 77 ? -11.067 23.436 3.490 1.00 66.50 77 SER A N 1
ATOM 614 C CA . SER A 1 77 ? -11.418 24.566 2.618 1.00 66.50 77 SER A CA 1
ATOM 615 C C . SER A 1 77 ? -12.840 24.485 2.046 1.00 66.50 77 SER A C 1
ATOM 617 O O . SER A 1 77 ? -13.399 25.526 1.717 1.00 66.50 77 SER A O 1
ATOM 619 N N . ARG A 1 78 ? -13.437 23.289 1.923 1.00 62.44 78 ARG A N 1
ATOM 620 C CA . ARG A 1 78 ? -14.816 23.110 1.427 1.00 62.44 78 ARG A CA 1
ATOM 621 C C . ARG A 1 78 ? -15.895 23.345 2.486 1.00 62.44 78 ARG A C 1
ATOM 623 O O . ARG A 1 78 ? -17.010 23.679 2.117 1.00 62.44 78 ARG A O 1
ATOM 630 N N . GLU A 1 79 ? -15.574 23.186 3.768 1.00 57.75 79 GLU A N 1
ATOM 631 C CA . GLU A 1 79 ? -16.503 23.424 4.889 1.00 57.75 79 GLU A CA 1
ATOM 632 C C . GLU A 1 79 ? -16.599 24.909 5.298 1.00 57.75 79 GLU A C 1
ATOM 634 O O . GLU A 1 79 ? -17.398 25.259 6.160 1.00 57.75 79 GLU A O 1
ATOM 639 N N . VAL A 1 80 ? -15.780 25.783 4.699 1.00 55.81 80 VAL A N 1
ATOM 640 C CA . VAL A 1 80 ? -15.688 27.225 5.014 1.00 55.81 80 VAL A CA 1
ATOM 641 C C . VAL A 1 80 ? -16.326 28.096 3.907 1.00 55.81 80 VAL A C 1
ATOM 643 O O . VAL A 1 80 ? -16.083 29.298 3.834 1.00 55.81 80 VAL A O 1
ATOM 646 N N . CYS A 1 81 ? -17.165 27.511 3.047 1.00 47.25 81 CYS A N 1
ATOM 647 C CA . CYS A 1 81 ? -18.047 28.243 2.128 1.00 47.25 81 CYS A CA 1
ATOM 648 C C . CYS A 1 81 ? -19.509 28.112 2.549 1.00 47.25 81 CYS A C 1
ATOM 650 O O . CYS A 1 81 ? -19.911 26.987 2.917 1.00 47.25 81 CYS A O 1
#

=== Feature glossary ===
Feature key, reading from the visual/contextual features back to the raw sequence:

Rendered structure images. Six rendered views show the 3D structure from the faces of a cube — i.e. along ±x, ±y, ±z. Rendering representation is drawn randomly per protein from cartoon (secondary-structure ribbons), sticks (backbone bonds), or molecular surface; coloring is either N→C rainbow (blue at the N-terminus through red at the C-terminus) or one color per chain.

Contact-map, Ramachandran, and PAE plots. The contact map is a binary N×N matrix image: pixel (i, j) is dark where Cα_i and Cα_j are within 8 Å and |i−j|>4. Because the |i−j|>4 filter removes local helical contacts, off-diagonal stripes parallel to the main diagonal indicate parallel β-sheets; stripes perpendicular to it indicate antiparallel β-sheets. The Ramachandran plot scatters every residue's (φ, ψ) pair against the sterically allowed regions. The PAE heatmap renders the predicted-aligned-error matrix.

InterPro / GO / CATH / organism. Database cross-references. InterPro integrates a dozen domain/family signature databases into unified entries with residue-range hits. GO terms attach function/process/location labels with evidence codes. CATH codes position the fold in a four-level structural taxonomy. Organism is the NCBI-taxonomy species name.

Nearest PDB structures. The Foldseek neighbor list gives the closest experimentally determined structures in the PDB, ranked by structural alignment. TM-score near 1 means near-identical fold; near 0.3 means only rough topology match. This is how one finds what a novel AlphaFold prediction most resembles in the solved-structure universe.

Predicted aligned error. PAE(i, j) answers: if I align the predicted and true structures on residue i, how far off (in Å) do I expect residue j to be? A block-diagonal PAE matrix with low values on the blocks and high values off-diagonal is the signature of a multi-domain protein with confidently predicted domains but uncertain inter-domain orientation.

Solvent-accessible surface area. Accessible surface area quantifies burial. A residue with SASA near zero is packed into the hydrophobic core; one with SASA >100 Å² sits on the surface. Computed here via the Shrake–Rupley numerical algorithm with a 1.4 Å probe.

B-factor. B-factor (Debye–Waller factor) reflects atomic displacement in the crystal lattice. It is an experimental observable (units Å²), not a prediction; low values mean the atom is pinned down, high values mean it moves or is heterogeneous across the crystal.

pLDDT. For AlphaFold models, the B-factor field carries pLDDT — the model's own estimate of local accuracy on a 0–100 scale. Regions with pLDDT<50 should be treated as essentially unmodeled; they often correspond to intrinsically disordered segments.

Backbone torsions (φ/ψ). φ (phi) and ψ (psi) are the two rotatable backbone dihedrals per residue: φ is the C(i-1)–N–Cα–C torsion, ψ is the N–Cα–C–N(i+1) torsion, both in degrees on (−180°, 180°]. α-helical residues cluster near (−60°, −45°); β-strand residues near (−120°, +130°). A Ramachandran plot is simply a scatter of (φ, ψ) for every residue.

Radius of gyration, Cα contacts, bounding box. Radius of gyration (Rg) is the root-mean-square distance of Cα atoms from their centroid — a single number for overall size and compactness. A globular domain of N residues has Rg ≈ 2.2·N^0.38 Å; an extended or disordered chain has a much larger Rg. The Cα contact count is the number of residue pairs whose Cα atoms are within 8 Å and are more than four positions apart in sequence — a standard proxy for tertiary packing density. The bounding box is the smallest axis-aligned box enclosing all Cα atoms.

Secondary structure (3-state, P-SEA). Three-state secondary structure (P-SEA) collapses the eight DSSP classes into helix (a), strand (b), and coil (c). P-SEA assigns these from Cα geometry alone — distances and angles — without requiring backbone oxygens, so it works on any Cα trace.

Secondary structure (8-state, DSSP). DSSP 8-state secondary structure assigns each residue one of H (α-helix), G (3₁₀-helix), I (π-helix), E (extended β-strand), B (isolated β-bridge), T (hydrogen-bonded turn), S (bend), or '-' (coil). The assignment is computed from backbone hydrogen-bond geometry via the Kabsch–Sander algorithm.

Foldseek 3Di. A 3Di character summarizes, for each residue, the relative orientation of the Cα frame of its nearest spatial neighbor. Because it encodes fold topology rather than chemistry, 3Di alignments detect remote structural similarity that sequence alignment misses.

mmCIF coordinates. The mmCIF block holds the 3D Cartesian coordinates of each backbone atom (N, Cα, C, O) in ångströms. mmCIF is the PDB's canonical archive format — a tagged-loop text representation of the atomic model.

Sequence. Sequence gives the chain of amino acids in standard one-letter code (A=alanine, C=cysteine, …, Y=tyrosine), read N→C. It is the only feature that is directly encoded by the gene; all structural features are derived from the folded form of this sequence.